Protein AF-A0A534PJX7-F1 (afdb_monomer)

Solvent-accessible surface area (backbone atoms only — not comparable to full-atom values): 7066 Å² total; per-residue (Å²): 109,68,36,48,46,42,49,36,54,38,47,68,78,26,78,88,60,86,45,75,45,78,46,60,64,85,53,100,80,48,88,63,70,76,53,71,83,52,52,68,48,40,76,78,37,53,75,47,69,35,90,78,40,59,64,54,61,58,38,68,75,36,86,82,65,47,91,80,75,78,73,83,60,54,59,47,71,41,66,50,88,87,67,56,94,86,61,80,57,82,39,70,47,59,48,30,63,81,37,38,69,61,50,37,51,50,46,54,64,57,67,71,121

Radius of gyration: 13.84 Å; Cα contacts (8 Å, |Δi|>4): 142; chains: 1; bounding box: 37×28×31 Å

Nearest PDB structures (foldseek):
  1zjr-assembly1_A  TM=3.906E-01  e=2.809E+00  Aquifex aeolicus
  7cyy-assembly1_F-2  TM=2.122E-01  e=2.632E+00  Geobacillus kaustophilus HTA426
  7cx7-assembly1_F-2  TM=2.147E-01  e=3.644E+00  Geobacillus kaustophilus HTA426
  7cyy-assembly1_E  TM=2.171E-01  e=6.133E+00  Geobacillus kaustophilus HTA426

Mean predicted aligned error: 5.14 Å

Sequence (113 aa):
MRGSSALEEALRDAPGARAWVVWEPVLTTDFGPPTASTSSRVTRASQLWDAHRALSDELRKKPWSDPDGEIVWDFVAVFPPGARWGDAPSFHGGPVVRVAEGLRRALQESGRR

Secondary structure (DSSP, 8-state):
-HHHHHHHHHHHS-TT---EEEE---STT--SSPPHHHHTT--SSEEEE-TT-HHHHHHTTSTTT-SS-S---S-EEE--TT--TTPPPSEEESSHHHHHHHHHHHHHHHT--

pLDDT: mean 85.3, std 10.27, range [50.34, 95.19]

Foldseek 3Di:
DVLLLLVQVLCVLQVPDEAEAEDEDPDPPCPDGDDPVSVVNRPRYHYHYDDPCVVVVVLLVDCPQDPPSDDSPCKDFAAAPPDDPPDHGPDIDDVNVVCSVVSSVSSVVRRPD

Structure (mmCIF, N/CA/C/O backbone):
data_AF-A0A534PJX7-F1
#
_entry.id   AF-A0A534PJX7-F1
#
loop_
_atom_site.group_PDB
_atom_site.id
_atom_site.type_symbol
_atom_site.label_atom_id
_atom_site.label_alt_id
_atom_site.label_comp_id
_atom_site.label_asym_id
_atom_site.label_entity_id
_atom_site.label_seq_id
_atom_site.pdbx_PDB_ins_code
_atom_site.Cartn_x
_atom_site.Cartn_y
_atom_site.Cartn_z
_atom_site.occupancy
_atom_site.B_iso_or_equiv
_atom_site.auth_seq_id
_atom_site.auth_comp_id
_atom_site.auth_asym_id
_atom_site.auth_atom_id
_atom_site.pdbx_PDB_model_num
ATOM 1 N N . MET A 1 1 ? 6.111 11.208 -4.877 1.00 70.50 1 MET A N 1
ATOM 2 C CA . MET A 1 1 ? 5.091 10.815 -5.875 1.00 70.50 1 MET A CA 1
ATOM 3 C C . MET A 1 1 ? 3.746 11.426 -5.503 1.00 70.50 1 MET A C 1
ATOM 5 O O . MET A 1 1 ? 3.580 11.822 -4.357 1.00 70.50 1 MET A O 1
ATOM 9 N N . ARG A 1 2 ? 2.799 11.548 -6.443 1.00 81.06 2 ARG A N 1
ATOM 10 C CA . ARG A 1 2 ? 1.449 12.054 -6.122 1.00 81.06 2 ARG A CA 1
ATOM 11 C C . ARG A 1 2 ? 0.596 11.003 -5.394 1.00 81.06 2 ARG A C 1
ATOM 13 O O . ARG A 1 2 ? -0.129 11.374 -4.480 1.00 81.06 2 ARG A O 1
ATOM 20 N N . GLY A 1 3 ? 0.763 9.714 -5.713 1.00 81.88 3 GLY A N 1
ATOM 21 C CA . GLY A 1 3 ? 0.078 8.610 -5.025 1.00 81.88 3 GLY A CA 1
ATOM 22 C C . GLY A 1 3 ? 0.380 8.543 -3.527 1.00 81.88 3 GLY A C 1
ATOM 23 O O . GLY A 1 3 ? -0.540 8.487 -2.719 1.00 81.88 3 GLY A O 1
ATOM 24 N N . SER A 1 4 ? 1.651 8.704 -3.134 1.00 82.69 4 SER A N 1
ATOM 25 C CA . SER A 1 4 ? 2.049 8.769 -1.718 1.00 82.69 4 SER A CA 1
ATOM 26 C C . SER A 1 4 ? 1.365 9.911 -0.956 1.00 82.69 4 SER A C 1
ATOM 28 O O . SER A 1 4 ? 0.940 9.733 0.177 1.00 82.69 4 SER A O 1
ATOM 30 N N . SER A 1 5 ? 1.218 11.084 -1.580 1.00 85.94 5 SER A N 1
ATOM 31 C CA . SER A 1 5 ? 0.528 12.217 -0.951 1.00 85.94 5 SER A CA 1
ATOM 32 C C . SER A 1 5 ? -0.980 11.980 -0.834 1.00 85.94 5 SER A C 1
ATOM 34 O O . SER A 1 5 ? -1.551 12.270 0.212 1.00 85.94 5 SER A O 1
ATOM 36 N N . ALA A 1 6 ? -1.608 11.400 -1.862 1.00 88.50 6 ALA A N 1
ATOM 37 C CA . ALA A 1 6 ? -3.025 11.042 -1.827 1.00 88.50 6 ALA A CA 1
ATOM 38 C C . ALA A 1 6 ? -3.331 9.982 -0.752 1.00 88.50 6 ALA A C 1
ATOM 40 O O . ALA A 1 6 ? -4.330 10.096 -0.043 1.00 88.50 6 ALA A O 1
ATOM 41 N N . LEU A 1 7 ? -2.449 8.989 -0.587 1.00 91.12 7 LEU A N 1
ATOM 42 C CA . LEU A 1 7 ? -2.548 7.998 0.484 1.00 91.12 7 LEU A CA 1
ATOM 43 C C . LEU A 1 7 ? -2.439 8.651 1.868 1.00 91.12 7 LEU A C 1
ATOM 45 O O . LEU A 1 7 ? -3.283 8.406 2.722 1.00 91.12 7 LEU A O 1
ATOM 49 N N . GLU A 1 8 ? -1.432 9.497 2.094 1.00 91.69 8 GLU A N 1
ATOM 50 C CA . GLU A 1 8 ? -1.240 10.179 3.382 1.00 91.69 8 GLU A CA 1
ATOM 51 C C . GLU A 1 8 ? -2.438 11.066 3.752 1.00 91.69 8 GLU A C 1
ATOM 53 O O . GLU A 1 8 ? -2.854 11.090 4.909 1.00 91.69 8 GLU A O 1
ATOM 58 N N . GLU A 1 9 ? -3.029 11.766 2.781 1.00 91.94 9 GLU A N 1
ATOM 59 C CA . GLU A 1 9 ? -4.272 12.510 2.999 1.00 91.94 9 GLU A CA 1
ATOM 60 C C . GLU A 1 9 ? -5.421 11.586 3.409 1.00 91.94 9 GLU A C 1
ATOM 62 O O . GLU A 1 9 ? -6.091 11.865 4.398 1.00 91.94 9 GLU A O 1
ATOM 67 N N . ALA A 1 10 ? -5.618 10.462 2.714 1.00 92.50 10 ALA A N 1
ATOM 68 C CA . ALA A 1 10 ? -6.671 9.512 3.063 1.00 92.50 10 ALA A CA 1
ATOM 69 C C . ALA A 1 10 ? -6.469 8.884 4.457 1.00 92.50 10 ALA A C 1
ATOM 71 O O . ALA A 1 10 ? -7.428 8.709 5.206 1.00 92.50 10 ALA A O 1
ATOM 72 N N . LEU A 1 11 ? -5.222 8.594 4.846 1.00 92.88 11 LEU A N 1
ATOM 73 C CA . LEU A 1 11 ? -4.889 8.064 6.174 1.00 92.88 11 LEU A CA 1
ATOM 74 C C . LEU A 1 11 ? -5.045 9.102 7.291 1.00 92.88 11 LEU A C 1
ATOM 76 O O . LEU A 1 11 ? -5.280 8.731 8.444 1.00 92.88 11 LEU A O 1
ATOM 80 N N . ARG A 1 12 ? -4.916 10.397 6.982 1.00 92.44 12 ARG A N 1
ATOM 81 C CA . ARG A 1 12 ? -5.181 11.478 7.943 1.00 92.44 12 ARG A CA 1
ATOM 82 C C . ARG A 1 12 ? -6.650 11.503 8.357 1.00 92.44 12 ARG A C 1
ATOM 84 O O . ARG A 1 12 ? -6.930 11.691 9.538 1.00 92.44 12 ARG A O 1
ATOM 91 N N . ASP A 1 13 ? -7.543 11.236 7.409 1.00 90.38 13 ASP A N 1
ATOM 92 C CA . ASP A 1 13 ? -8.993 11.197 7.623 1.00 90.38 13 ASP A CA 1
ATOM 93 C C . ASP A 1 13 ? -9.471 9.881 8.274 1.00 90.38 13 ASP A C 1
ATOM 95 O O . ASP A 1 13 ? -10.621 9.777 8.697 1.00 90.38 13 ASP A O 1
ATOM 99 N N . ALA A 1 14 ? -8.590 8.878 8.393 1.00 90.56 14 ALA A N 1
ATOM 100 C CA . ALA A 1 14 ? -8.886 7.558 8.951 1.00 90.56 14 ALA A CA 1
ATOM 101 C C . ALA A 1 14 ? -7.856 7.140 10.023 1.00 90.56 14 ALA A C 1
ATOM 103 O O . ALA A 1 14 ? -7.080 6.203 9.822 1.00 90.56 14 ALA A O 1
ATOM 104 N N . PRO A 1 15 ? -7.828 7.794 11.200 1.00 86.31 15 PRO A N 1
ATOM 105 C CA . PRO A 1 15 ? -6.744 7.628 12.165 1.00 86.31 15 PRO A CA 1
ATOM 106 C C . PRO A 1 15 ? -6.630 6.236 12.802 1.00 86.31 15 PRO A C 1
ATOM 108 O O . PRO A 1 15 ? -5.570 5.920 13.336 1.00 86.31 15 PRO A O 1
ATOM 111 N N . GLY A 1 16 ? -7.685 5.416 12.744 1.00 88.06 16 GLY A N 1
ATOM 112 C CA . GLY A 1 16 ? -7.675 4.023 13.207 1.00 88.06 16 GLY A CA 1
ATOM 113 C C . GLY A 1 16 ? -7.192 3.008 12.164 1.00 88.06 16 GLY A C 1
ATOM 114 O O . GLY A 1 16 ? -7.023 1.834 12.494 1.00 88.06 16 GLY A O 1
ATOM 115 N N . ALA A 1 17 ? -6.972 3.429 10.914 1.00 91.12 17 ALA A N 1
ATOM 116 C CA . ALA A 1 17 ? -6.503 2.540 9.861 1.00 91.12 17 ALA A CA 1
ATOM 117 C C . ALA A 1 17 ? -5.039 2.141 10.091 1.00 91.12 17 ALA A C 1
ATOM 119 O O . ALA A 1 17 ? -4.180 2.978 10.372 1.00 91.12 17 ALA A O 1
ATOM 120 N N . ARG A 1 18 ? -4.746 0.848 9.925 1.00 92.81 18 ARG A N 1
ATOM 121 C CA . ARG A 1 18 ? -3.373 0.343 9.824 1.00 92.81 18 ARG A CA 1
ATOM 122 C C . ARG A 1 18 ? -3.000 0.260 8.354 1.00 92.81 18 ARG A C 1
ATOM 124 O O . ARG A 1 18 ? -3.727 -0.353 7.577 1.00 92.81 18 ARG A O 1
ATOM 131 N N . ALA A 1 19 ? -1.877 0.865 7.992 1.00 93.69 19 ALA A N 1
ATOM 132 C CA . ALA A 1 19 ? -1.417 0.924 6.616 1.00 93.69 19 ALA A CA 1
ATOM 133 C C . ALA A 1 19 ? 0.021 0.429 6.489 1.00 93.69 19 ALA A C 1
ATOM 135 O O . ALA A 1 19 ? 0.876 0.723 7.330 1.00 93.69 19 ALA A O 1
ATOM 136 N N . TRP A 1 20 ? 0.274 -0.272 5.388 1.00 94.38 20 TRP A N 1
ATOM 137 C CA . TRP A 1 20 ? 1.604 -0.648 4.937 1.00 94.38 20 TRP A CA 1
ATOM 138 C C . TRP A 1 20 ? 1.834 -0.049 3.557 1.00 94.38 20 TRP A C 1
ATOM 140 O O . TRP A 1 20 ? 0.966 -0.138 2.691 1.00 94.38 20 TRP A O 1
ATOM 150 N N . VAL A 1 21 ? 3.001 0.553 3.359 1.00 93.94 21 VAL A N 1
ATOM 151 C CA . VAL A 1 21 ? 3.483 0.956 2.038 1.00 93.94 21 VAL A CA 1
ATOM 152 C C . VAL A 1 21 ? 4.657 0.066 1.692 1.00 93.94 21 VAL A C 1
ATOM 154 O O . VAL A 1 21 ? 5.664 0.060 2.400 1.00 93.94 21 VAL A O 1
ATOM 157 N N . VAL A 1 22 ? 4.512 -0.686 0.608 1.00 92.50 22 VAL A N 1
ATOM 158 C CA . VAL A 1 22 ? 5.578 -1.525 0.070 1.00 92.50 22 VAL A CA 1
ATOM 159 C C . VAL A 1 22 ? 6.140 -0.823 -1.152 1.00 92.50 22 VAL A C 1
ATOM 161 O O . VAL A 1 22 ? 5.433 -0.564 -2.122 1.00 92.50 22 VAL A O 1
ATOM 164 N N . TRP A 1 23 ? 7.408 -0.454 -1.055 1.00 91.75 23 TRP A N 1
ATOM 165 C CA . TRP A 1 23 ? 8.159 0.141 -2.142 1.00 91.75 23 TRP A CA 1
ATOM 166 C C . TRP A 1 23 ? 8.854 -0.967 -2.925 1.00 91.75 23 TRP A C 1
ATOM 168 O O . TRP A 1 23 ? 9.484 -1.838 -2.328 1.00 91.75 23 TRP A O 1
ATOM 178 N N . GLU A 1 24 ? 8.765 -0.902 -4.247 1.00 90.62 24 GLU A N 1
ATOM 179 C CA . GLU A 1 24 ? 9.353 -1.873 -5.167 1.00 90.62 24 GLU A CA 1
ATOM 180 C C . GLU A 1 24 ? 10.185 -1.155 -6.238 1.00 90.62 24 GLU A C 1
ATOM 182 O O . GLU A 1 24 ? 9.874 -0.006 -6.577 1.00 90.62 24 GLU A O 1
ATOM 187 N N . PRO A 1 25 ? 11.219 -1.809 -6.797 1.00 89.19 25 PRO A N 1
ATOM 188 C CA . PRO A 1 25 ? 11.959 -1.267 -7.928 1.00 89.19 25 PRO A CA 1
ATOM 189 C C . PRO A 1 25 ? 11.070 -1.231 -9.178 1.00 89.19 25 PRO A C 1
ATOM 191 O O . PRO A 1 25 ? 10.463 -2.237 -9.557 1.00 89.19 25 PRO A O 1
ATOM 194 N N . VAL A 1 26 ? 11.012 -0.073 -9.837 1.00 82.44 26 VAL A N 1
ATOM 195 C CA . VAL A 1 26 ? 10.278 0.131 -11.097 1.00 82.44 26 VAL A CA 1
ATOM 196 C C . VAL A 1 26 ? 11.253 0.251 -12.265 1.00 82.44 26 VAL A C 1
ATOM 198 O O . VAL A 1 26 ? 10.996 -0.274 -13.348 1.00 82.44 26 VAL A O 1
ATOM 201 N N . LEU A 1 27 ? 12.385 0.919 -12.047 1.00 83.19 27 LEU A N 1
ATOM 202 C CA . LEU A 1 27 ? 13.453 1.076 -13.026 1.00 83.19 27 LEU A CA 1
ATOM 203 C C . LEU A 1 27 ? 14.591 0.093 -12.748 1.00 83.19 27 LEU A C 1
ATOM 205 O O . LEU A 1 27 ? 14.871 -0.261 -11.605 1.00 83.19 27 LEU A O 1
ATOM 209 N N . THR A 1 28 ? 15.332 -0.281 -13.793 1.00 79.56 28 THR A N 1
ATOM 210 C CA . THR A 1 28 ? 16.557 -1.096 -13.663 1.00 79.56 28 THR A CA 1
ATOM 211 C C . THR A 1 28 ? 17.652 -0.410 -12.842 1.00 79.56 28 THR A C 1
ATOM 213 O O . THR A 1 28 ? 18.612 -1.058 -12.433 1.00 79.56 28 THR A O 1
ATOM 216 N N . THR A 1 29 ? 17.508 0.893 -12.596 1.00 82.88 29 THR A N 1
ATOM 217 C CA . THR A 1 29 ? 18.396 1.721 -11.775 1.00 82.88 29 THR A CA 1
ATOM 218 C C . THR A 1 29 ? 17.941 1.865 -10.320 1.00 82.88 29 THR A C 1
ATOM 220 O O . THR A 1 29 ? 18.614 2.546 -9.546 1.00 82.88 29 THR A O 1
ATOM 223 N N . ASP A 1 30 ? 16.817 1.260 -9.926 1.00 83.69 30 ASP A N 1
ATOM 224 C CA . ASP A 1 30 ? 16.315 1.317 -8.550 1.00 83.69 30 ASP A CA 1
ATOM 225 C C . ASP A 1 30 ? 17.042 0.281 -7.679 1.00 83.69 30 ASP A C 1
ATOM 227 O O . ASP A 1 30 ? 16.539 -0.800 -7.383 1.00 83.69 30 ASP A O 1
ATOM 231 N N . PHE A 1 31 ? 18.268 0.611 -7.270 1.00 83.19 31 PHE A N 1
ATOM 232 C CA . PHE A 1 31 ? 19.126 -0.290 -6.486 1.00 83.19 31 PHE A CA 1
ATOM 233 C C . PHE A 1 31 ? 18.817 -0.312 -4.982 1.00 83.19 31 PHE A C 1
ATOM 235 O O . PHE A 1 31 ? 19.514 -0.974 -4.214 1.00 83.19 31 PHE A O 1
ATOM 242 N N . GLY A 1 32 ? 17.804 0.424 -4.5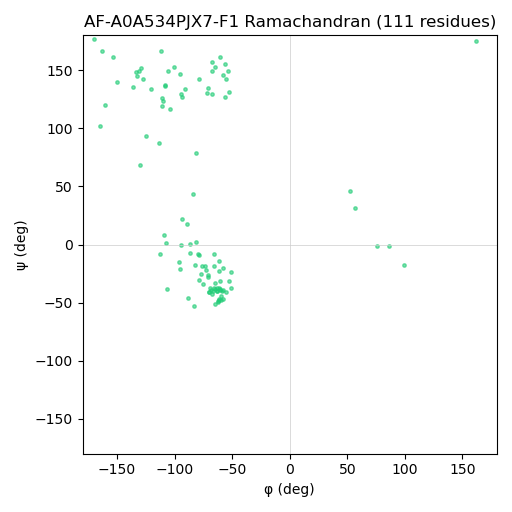32 1.00 83.88 32 GLY A N 1
ATOM 243 C CA . GLY A 1 32 ? 17.487 0.545 -3.118 1.00 83.88 32 GLY A CA 1
ATOM 244 C C . GLY A 1 32 ? 16.151 1.231 -2.857 1.00 83.88 32 GLY A C 1
ATOM 245 O O . GLY A 1 32 ? 15.488 1.676 -3.796 1.00 83.88 32 GLY A O 1
ATOM 246 N N . PRO A 1 33 ? 15.759 1.325 -1.575 1.00 83.38 33 PRO A N 1
ATOM 247 C CA . PRO A 1 33 ? 14.504 1.942 -1.183 1.00 83.38 33 PRO A CA 1
ATOM 248 C C . PRO A 1 33 ? 14.428 3.412 -1.610 1.00 83.38 33 PRO A C 1
ATOM 250 O O . PRO A 1 33 ? 15.460 4.058 -1.828 1.00 83.38 33 PRO A O 1
ATOM 253 N N . PRO A 1 34 ? 13.208 3.977 -1.664 1.00 82.44 34 PRO A N 1
ATOM 254 C CA . PRO A 1 34 ? 13.032 5.388 -1.942 1.00 82.44 34 PRO A CA 1
ATOM 255 C C . PRO A 1 34 ? 13.855 6.252 -0.989 1.00 82.44 34 PRO A C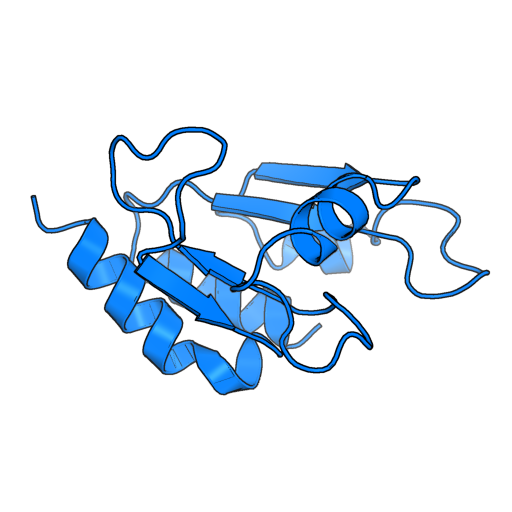 1
ATOM 257 O O . PRO A 1 34 ? 14.062 5.931 0.184 1.00 82.44 34 PRO A O 1
ATOM 260 N N . THR A 1 35 ? 14.276 7.407 -1.498 1.00 80.50 35 THR A N 1
ATOM 261 C CA . THR A 1 35 ? 14.975 8.415 -0.703 1.00 80.50 35 THR A CA 1
ATOM 262 C C . THR A 1 35 ? 14.151 8.837 0.516 1.00 80.50 35 THR A C 1
ATOM 264 O O . THR A 1 35 ? 12.916 8.828 0.494 1.00 80.50 35 THR A O 1
ATOM 267 N N . ALA A 1 36 ? 14.829 9.329 1.559 1.00 75.25 36 ALA A N 1
ATOM 268 C CA . ALA A 1 36 ? 14.176 9.836 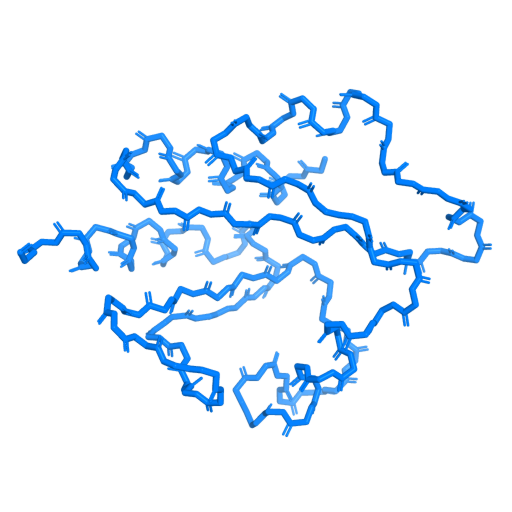2.768 1.00 75.25 36 ALA A CA 1
ATOM 269 C C . ALA A 1 36 ? 13.095 10.902 2.481 1.00 75.25 36 ALA A C 1
ATOM 271 O O . ALA A 1 36 ? 12.088 10.959 3.179 1.00 75.25 36 ALA A O 1
ATOM 272 N N . SER A 1 37 ? 13.258 11.709 1.424 1.00 73.56 37 SER A N 1
ATOM 273 C CA . SER A 1 37 ? 12.282 12.726 0.997 1.00 73.56 37 SER A CA 1
ATOM 274 C C . SER A 1 37 ? 11.019 12.162 0.332 1.00 73.56 37 SER A C 1
ATOM 276 O O . SER A 1 37 ? 10.011 12.865 0.210 1.00 73.56 37 SER A O 1
ATOM 278 N N . THR A 1 38 ? 11.062 10.917 -0.138 1.00 74.81 38 THR A N 1
ATOM 279 C CA . THR A 1 38 ? 9.892 10.197 -0.652 1.00 74.81 38 THR A CA 1
ATOM 280 C C . THR A 1 38 ? 9.186 9.480 0.489 1.00 74.81 38 THR A C 1
ATOM 282 O O . THR A 1 38 ? 7.976 9.637 0.639 1.00 74.81 38 THR A O 1
ATOM 285 N N . SER A 1 39 ? 9.943 8.794 1.345 1.00 75.38 39 SER A N 1
ATOM 286 C CA . SER A 1 39 ? 9.407 8.072 2.500 1.00 75.38 39 SER A CA 1
ATOM 287 C C . SER A 1 39 ? 8.783 9.007 3.541 1.00 75.38 39 SER A C 1
ATOM 289 O O . SER A 1 39 ? 7.756 8.676 4.125 1.00 75.38 39 SER A O 1
ATOM 291 N N . SER A 1 40 ? 9.308 10.225 3.724 1.00 78.56 40 SER A N 1
ATOM 292 C CA . SER A 1 40 ? 8.737 11.215 4.653 1.00 78.56 40 SER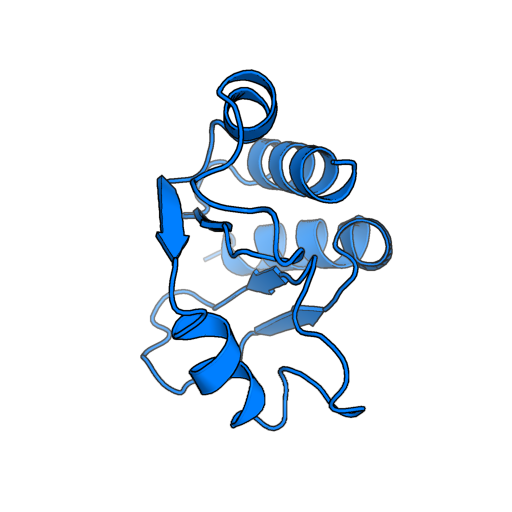 A CA 1
ATOM 293 C C . SER A 1 40 ? 7.343 11.725 4.265 1.00 78.56 40 SER A C 1
ATOM 295 O O . SER A 1 40 ? 6.710 12.428 5.048 1.00 78.56 40 SER A O 1
ATOM 297 N N . ARG A 1 41 ? 6.846 11.384 3.069 1.00 80.31 41 ARG A N 1
ATOM 298 C CA . ARG A 1 41 ? 5.518 11.795 2.590 1.00 80.31 41 ARG A CA 1
ATOM 299 C C . ARG A 1 41 ? 4.389 10.912 3.098 1.00 80.31 41 ARG A C 1
ATOM 301 O O . ARG A 1 41 ? 3.250 11.349 3.004 1.00 80.31 41 ARG A O 1
ATOM 308 N N . VAL A 1 42 ? 4.690 9.706 3.587 1.00 84.81 42 VAL A N 1
ATOM 309 C CA . VAL A 1 42 ? 3.701 8.796 4.179 1.00 84.81 42 VAL A CA 1
ATOM 310 C C . VAL A 1 42 ? 4.164 8.422 5.574 1.00 84.81 42 VAL A C 1
ATOM 312 O O . VAL A 1 42 ? 4.957 7.505 5.766 1.00 84.81 42 VAL A O 1
ATOM 315 N N . THR A 1 43 ? 3.697 9.166 6.565 1.00 87.50 43 THR A N 1
ATOM 316 C CA . THR A 1 43 ? 4.144 8.992 7.954 1.00 87.50 43 THR A CA 1
ATOM 317 C C . THR A 1 43 ? 3.214 8.088 8.750 1.00 87.50 43 THR A C 1
ATOM 319 O O . THR A 1 43 ? 3.629 7.488 9.737 1.00 87.50 43 THR A O 1
ATOM 322 N N . ARG A 1 44 ? 1.965 7.935 8.292 1.00 90.56 44 ARG A N 1
ATOM 323 C CA . ARG A 1 44 ? 0.924 7.139 8.961 1.00 90.56 44 ARG A CA 1
ATOM 324 C C . ARG A 1 44 ? 0.900 5.669 8.530 1.00 90.56 44 ARG A C 1
ATOM 326 O O . ARG A 1 44 ? -0.100 4.987 8.737 1.00 90.56 44 ARG A O 1
ATOM 333 N N . ALA A 1 45 ? 1.979 5.180 7.925 1.00 92.56 45 ALA A N 1
ATOM 334 C CA . ALA A 1 45 ? 2.098 3.803 7.463 1.00 92.56 45 ALA A CA 1
ATOM 335 C C . ALA A 1 45 ? 3.444 3.199 7.867 1.00 92.56 45 ALA A C 1
ATOM 337 O O . ALA A 1 45 ? 4.466 3.886 7.905 1.00 92.56 45 ALA A O 1
ATOM 338 N N . SER A 1 46 ? 3.457 1.891 8.113 1.00 93.38 46 SER A N 1
ATOM 339 C CA . SER A 1 46 ? 4.705 1.130 8.146 1.00 93.38 46 SER A CA 1
ATOM 340 C C . SER A 1 46 ? 5.236 0.988 6.722 1.00 93.38 46 SER A C 1
ATOM 342 O O . SER A 1 46 ? 4.494 0.606 5.820 1.00 93.38 46 SER A O 1
ATOM 344 N N . GLN A 1 47 ? 6.509 1.306 6.508 1.00 92.75 47 GLN A N 1
ATOM 345 C CA . GLN A 1 47 ? 7.115 1.293 5.177 1.00 92.75 47 GLN A CA 1
ATOM 346 C C . GLN A 1 47 ? 8.091 0.129 5.041 1.00 92.75 47 GLN A C 1
ATOM 348 O O . GLN A 1 47 ? 8.879 -0.135 5.948 1.00 92.75 47 GLN A O 1
ATOM 353 N N . LEU A 1 48 ? 8.025 -0.559 3.906 1.00 93.12 48 LEU A N 1
ATOM 354 C CA . LEU A 1 48 ? 8.793 -1.759 3.596 1.00 93.12 48 LEU A CA 1
ATOM 355 C C . LEU A 1 48 ? 9.442 -1.602 2.219 1.00 93.12 48 LEU A C 1
ATOM 357 O O . LEU A 1 48 ? 8.890 -0.942 1.341 1.00 93.12 48 LEU A O 1
ATOM 361 N N . TRP A 1 49 ? 10.606 -2.217 2.037 1.00 92.56 49 TRP A N 1
ATOM 362 C CA . TRP A 1 49 ? 11.268 -2.337 0.741 1.00 92.56 49 TRP A CA 1
ATOM 363 C C . TRP A 1 49 ? 11.211 -3.787 0.283 1.00 92.56 49 TRP A C 1
ATOM 365 O O . TRP A 1 49 ? 11.685 -4.671 0.996 1.00 92.56 49 TRP A O 1
ATOM 375 N N . ASP A 1 50 ? 10.653 -4.014 -0.899 1.00 91.69 50 ASP A N 1
ATOM 376 C CA . ASP A 1 50 ? 10.595 -5.316 -1.547 1.00 91.69 50 ASP A CA 1
ATOM 377 C C . ASP A 1 50 ? 11.452 -5.291 -2.817 1.00 91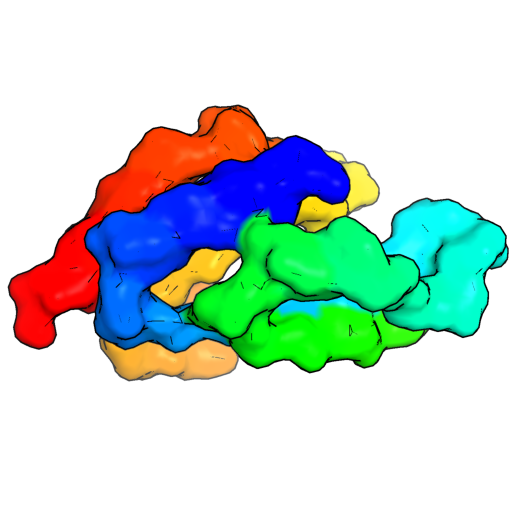.69 50 ASP A C 1
ATOM 379 O O . ASP A 1 50 ? 10.994 -5.003 -3.923 1.00 91.69 50 ASP A O 1
ATOM 383 N N . ALA A 1 51 ? 12.740 -5.592 -2.639 1.00 90.81 51 ALA A N 1
ATOM 384 C CA . ALA A 1 51 ? 13.730 -5.603 -3.715 1.00 90.81 51 ALA A CA 1
ATOM 385 C C . ALA A 1 51 ? 13.422 -6.626 -4.821 1.00 90.81 51 ALA A C 1
ATOM 387 O O . ALA A 1 51 ? 13.927 -6.499 -5.935 1.00 90.81 51 ALA A O 1
ATOM 388 N N . HIS A 1 52 ? 12.639 -7.659 -4.504 1.00 89.69 52 HIS A N 1
ATOM 389 C CA . HIS A 1 52 ? 12.371 -8.782 -5.396 1.00 89.69 52 HIS A CA 1
ATOM 390 C C . HIS A 1 52 ? 10.956 -8.758 -5.971 1.00 89.69 52 HIS A C 1
ATOM 392 O O . HIS A 1 52 ? 10.626 -9.648 -6.749 1.00 89.69 52 HIS A O 1
ATOM 398 N N . ARG A 1 53 ? 10.151 -7.737 -5.638 1.00 89.25 53 ARG A N 1
ATOM 399 C CA . ARG A 1 53 ? 8.766 -7.575 -6.109 1.00 89.25 53 ARG A CA 1
ATOM 400 C C . ARG A 1 53 ? 7.887 -8.785 -5.772 1.00 89.25 53 ARG A C 1
ATOM 402 O O . ARG A 1 53 ? 6.971 -9.125 -6.522 1.00 89.25 53 ARG A O 1
ATOM 409 N N . ALA A 1 54 ? 8.181 -9.445 -4.652 1.00 90.75 54 ALA A N 1
ATOM 410 C CA . ALA A 1 54 ? 7.469 -10.631 -4.198 1.00 90.75 54 ALA A CA 1
ATOM 411 C C . ALA A 1 54 ? 5.984 -10.335 -3.941 1.00 90.75 54 ALA A C 1
ATOM 413 O O . ALA A 1 54 ? 5.130 -11.166 -4.256 1.00 90.75 54 ALA A O 1
ATOM 414 N N . LEU A 1 55 ? 5.658 -9.148 -3.414 1.00 88.31 55 LEU A N 1
ATOM 415 C CA . LEU A 1 55 ? 4.272 -8.730 -3.235 1.00 88.31 55 LEU A CA 1
ATOM 416 C C . LEU A 1 55 ? 3.571 -8.571 -4.583 1.00 88.31 55 LEU A C 1
ATOM 418 O O . LEU A 1 55 ? 2.510 -9.162 -4.771 1.00 88.31 55 LEU A O 1
ATOM 422 N N . SER A 1 56 ? 4.148 -7.822 -5.525 1.00 86.31 56 SER A N 1
ATOM 423 C CA . SER A 1 56 ? 3.593 -7.707 -6.878 1.00 86.31 56 SER A CA 1
ATOM 424 C C . SER A 1 56 ? 3.394 -9.062 -7.557 1.00 86.31 56 SER A C 1
ATOM 426 O O . SER A 1 56 ? 2.362 -9.279 -8.191 1.00 86.31 56 SER A O 1
ATOM 428 N N . ASP A 1 57 ? 4.337 -9.994 -7.416 1.00 87.19 57 ASP A N 1
ATOM 429 C CA . ASP A 1 57 ? 4.224 -11.336 -7.996 1.00 87.19 57 ASP A CA 1
ATOM 430 C C . ASP A 1 57 ? 3.086 -12.158 -7.381 1.00 87.19 57 ASP A C 1
ATOM 432 O O . ASP A 1 57 ? 2.397 -12.887 -8.097 1.00 87.19 57 ASP A O 1
ATOM 436 N N . GLU A 1 58 ? 2.840 -12.031 -6.076 1.00 87.88 58 GLU A N 1
ATOM 437 C CA . GLU A 1 58 ? 1.673 -12.634 -5.427 1.00 87.88 58 GLU A CA 1
ATOM 438 C C . GLU A 1 58 ? 0.367 -11.947 -5.828 1.00 87.88 58 GLU A C 1
ATOM 440 O O . GLU A 1 58 ? -0.637 -12.626 -6.065 1.00 87.88 58 GLU A O 1
ATOM 445 N N . LEU A 1 59 ? 0.374 -10.615 -5.929 1.00 86.19 59 LEU A N 1
ATOM 446 C CA . LEU A 1 59 ? -0.795 -9.841 -6.319 1.00 86.19 59 LEU A CA 1
ATOM 447 C C . LEU A 1 59 ? -1.231 -10.208 -7.730 1.00 86.19 59 LEU A C 1
ATOM 449 O O . LEU A 1 59 ? -2.379 -10.591 -7.864 1.00 86.19 59 LEU A O 1
ATOM 453 N N . ARG A 1 60 ? -0.337 -10.259 -8.728 1.00 84.75 60 ARG A N 1
ATOM 454 C CA . ARG A 1 60 ? -0.654 -10.653 -10.123 1.00 84.75 60 ARG A CA 1
ATOM 455 C C . ARG A 1 60 ? -1.418 -11.971 -10.272 1.00 84.75 60 ARG A C 1
ATOM 457 O O . ARG A 1 60 ? -2.081 -12.189 -11.279 1.00 84.75 60 ARG A O 1
ATOM 464 N N . LYS A 1 61 ? -1.319 -12.874 -9.295 1.00 85.06 61 LYS A N 1
ATOM 465 C CA . LYS A 1 61 ? -2.048 -14.154 -9.280 1.00 85.06 61 LYS A CA 1
ATOM 466 C C . LYS A 1 61 ? -3.506 -13.994 -8.828 1.00 85.06 61 LYS A C 1
ATOM 468 O O . LYS A 1 61 ? -4.262 -14.964 -8.840 1.00 85.06 61 LYS A O 1
ATOM 473 N N . LYS A 1 62 ? -3.902 -12.810 -8.356 1.00 85.88 62 LYS A N 1
ATOM 474 C CA . LYS A 1 62 ? -5.226 -12.511 -7.816 1.00 85.88 62 LYS A CA 1
ATOM 475 C C . LYS A 1 62 ? -6.117 -11.919 -8.911 1.00 85.8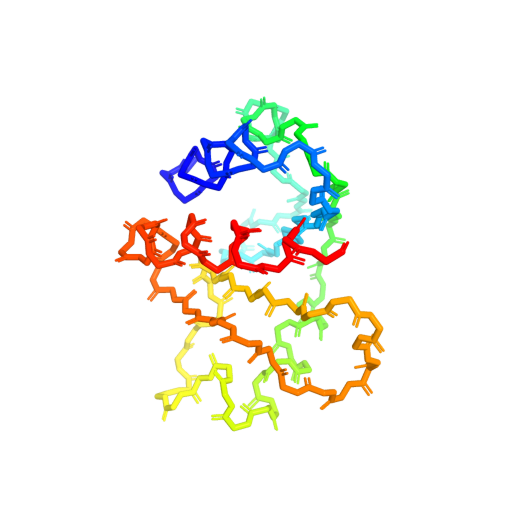8 62 LYS A C 1
ATOM 477 O O . LYS A 1 62 ? -5.749 -10.909 -9.500 1.00 85.88 62 LYS A O 1
ATOM 482 N N . PRO A 1 63 ? -7.342 -12.443 -9.106 1.00 83.75 63 PRO A N 1
ATOM 483 C CA . PRO A 1 63 ? -8.275 -11.913 -10.106 1.00 83.75 63 PRO A CA 1
ATOM 484 C C . PRO A 1 63 ? -8.630 -10.428 -9.933 1.00 83.75 63 PRO A C 1
ATOM 486 O O . PRO A 1 63 ? -9.112 -9.797 -10.865 1.00 83.75 63 PRO A O 1
ATOM 489 N N . TRP A 1 64 ? -8.435 -9.879 -8.730 1.00 84.62 64 TRP A N 1
ATOM 490 C CA . TRP A 1 64 ? -8.775 -8.500 -8.386 1.00 84.62 64 TRP A CA 1
ATOM 491 C C . TRP A 1 64 ? -7.601 -7.518 -8.500 1.00 84.62 64 TRP A C 1
ATOM 493 O O . TRP A 1 64 ? -7.828 -6.313 -8.479 1.00 84.62 64 TRP A O 1
ATOM 503 N N . SER A 1 65 ? -6.346 -7.969 -8.583 1.00 78.06 65 SER A N 1
ATOM 504 C CA . SER A 1 65 ? -5.212 -7.033 -8.560 1.00 78.06 65 SER A CA 1
ATOM 505 C C . SER A 1 65 ? -4.975 -6.350 -9.902 1.00 78.06 65 SER A C 1
ATOM 507 O O . SER A 1 65 ? -4.447 -5.244 -9.923 1.00 78.06 65 SER A O 1
ATOM 509 N N . ASP A 1 66 ? -5.292 -7.038 -11.003 1.00 66.75 66 ASP A N 1
ATOM 510 C CA . ASP A 1 66 ? -4.902 -6.617 -12.344 1.00 66.75 66 ASP A CA 1
ATOM 511 C C . ASP A 1 66 ? -5.702 -7.373 -13.430 1.00 66.75 66 ASP A C 1
ATOM 513 O O . ASP A 1 66 ? -5.411 -8.541 -13.693 1.00 66.75 66 ASP A O 1
ATOM 517 N N . PRO A 1 67 ? -6.731 -6.763 -14.047 1.00 52.84 67 PRO A N 1
ATOM 518 C CA . PRO A 1 67 ? -7.424 -7.368 -15.182 1.00 52.84 67 PRO A CA 1
ATOM 519 C C . PRO A 1 67 ? -6.631 -7.288 -16.502 1.00 52.84 67 PRO A C 1
ATOM 521 O O . PRO A 1 67 ? -6.924 -8.072 -17.402 1.00 52.84 67 PRO A O 1
ATOM 524 N N . ASP A 1 68 ? -5.629 -6.401 -16.611 1.00 53.66 68 ASP A N 1
ATOM 525 C CA . ASP A 1 68 ? -4.911 -6.102 -17.866 1.00 53.66 68 ASP A CA 1
ATOM 526 C C . ASP A 1 68 ? -3.432 -6.558 -17.859 1.00 53.66 68 ASP A C 1
ATOM 528 O O . ASP A 1 68 ? -2.765 -6.549 -18.891 1.00 53.66 68 ASP A O 1
ATOM 532 N N . GLY A 1 69 ? -2.915 -7.010 -16.715 1.00 54.03 69 GLY A N 1
ATOM 533 C CA . GLY A 1 69 ? -1.643 -7.723 -16.556 1.00 54.03 69 GLY A CA 1
ATOM 534 C C . GLY A 1 69 ? -0.374 -6.873 -16.638 1.00 54.03 69 GLY A C 1
ATOM 535 O O . GLY A 1 69 ? 0.725 -7.426 -16.524 1.00 54.03 69 GLY A O 1
ATOM 536 N N . GLU A 1 70 ? -0.475 -5.562 -16.866 1.00 54.19 70 GLU A N 1
ATOM 537 C CA . GLU A 1 70 ? 0.710 -4.788 -17.212 1.00 54.19 70 GLU A CA 1
ATOM 538 C C . GLU A 1 70 ? 1.519 -4.348 -15.991 1.00 54.19 70 GLU A C 1
ATOM 540 O O . GLU A 1 70 ? 2.719 -4.627 -15.960 1.00 54.19 70 GLU A O 1
ATOM 545 N N . ILE A 1 71 ? 0.970 -3.687 -14.964 1.00 53.84 71 ILE A N 1
ATOM 546 C CA . ILE A 1 71 ? 1.826 -3.175 -13.877 1.00 53.84 71 ILE A CA 1
ATOM 547 C C . ILE A 1 71 ? 1.028 -2.890 -12.577 1.00 53.84 71 ILE A C 1
ATOM 549 O O . ILE A 1 71 ? 0.195 -1.988 -12.543 1.00 53.84 71 ILE A O 1
ATOM 553 N N . VAL A 1 72 ? 1.368 -3.557 -11.459 1.00 63.44 72 VAL A N 1
ATOM 554 C CA . VAL A 1 72 ? 0.856 -3.276 -10.086 1.00 63.44 72 VAL A CA 1
ATOM 555 C C . VAL A 1 72 ? 1.654 -2.142 -9.409 1.00 63.44 72 VAL A C 1
ATOM 557 O O . VAL A 1 72 ? 2.074 -2.219 -8.260 1.00 63.44 72 VAL A O 1
ATOM 560 N N . TRP A 1 73 ? 1.941 -1.076 -10.148 1.00 74.62 73 TRP A N 1
ATOM 561 C CA . TRP A 1 73 ? 2.587 0.130 -9.617 1.00 74.62 73 TRP A CA 1
ATOM 562 C C . TRP A 1 73 ? 1.528 1.168 -9.248 1.00 74.62 73 TRP A C 1
ATOM 564 O O . TRP A 1 73 ? 0.489 1.265 -9.895 1.00 74.62 73 TRP A O 1
ATOM 574 N N . ASP A 1 74 ? 1.795 1.956 -8.204 1.00 84.88 74 ASP A N 1
ATOM 575 C CA . ASP A 1 74 ? 0.855 2.961 -7.679 1.00 84.88 74 ASP A CA 1
ATOM 576 C C . ASP A 1 74 ? -0.543 2.376 -7.377 1.00 84.88 74 ASP A C 1
ATOM 578 O O . ASP A 1 74 ? -1.575 2.935 -7.741 1.00 84.88 74 ASP A O 1
ATOM 582 N N . PHE A 1 75 ? -0.574 1.223 -6.710 1.00 89.38 75 PHE A N 1
ATOM 583 C CA . PHE A 1 75 ? -1.782 0.473 -6.370 1.00 89.38 75 PHE A CA 1
ATOM 584 C C . PHE A 1 75 ? -2.125 0.593 -4.879 1.00 89.38 75 PHE A C 1
ATOM 586 O O . PHE A 1 75 ? -1.242 0.709 -4.028 1.00 89.38 75 PHE A O 1
ATOM 593 N N . VAL A 1 76 ? -3.415 0.528 -4.546 1.00 92.81 76 VAL A N 1
ATOM 594 C CA . VAL A 1 76 ? -3.906 0.427 -3.169 1.00 92.81 76 VAL A CA 1
ATOM 595 C C . VAL A 1 76 ? -4.957 -0.673 -3.055 1.00 92.81 76 VAL A C 1
ATOM 597 O O . VAL A 1 76 ? -5.765 -0.866 -3.960 1.00 92.81 76 VAL A O 1
ATOM 600 N N . ALA A 1 77 ? -4.972 -1.358 -1.915 1.00 93.81 77 ALA A N 1
ATOM 601 C CA . ALA A 1 77 ? -6.023 -2.285 -1.521 1.00 93.81 77 ALA A CA 1
ATOM 602 C C . ALA A 1 77 ? -6.387 -2.058 -0.048 1.00 93.81 77 ALA A C 1
ATOM 604 O O . ALA A 1 77 ? -5.511 -1.897 0.802 1.00 93.81 77 ALA A O 1
ATOM 605 N N . VAL A 1 78 ? -7.684 -2.037 0.246 1.00 95.19 78 VAL A N 1
ATOM 606 C CA . VAL A 1 78 ? -8.253 -1.915 1.590 1.00 95.19 78 VAL A CA 1
ATOM 607 C C . VAL A 1 78 ? -8.897 -3.243 1.943 1.00 95.19 78 VAL A C 1
ATOM 609 O O . VAL A 1 78 ? -9.746 -3.753 1.213 1.00 95.19 78 VAL A O 1
ATOM 612 N N . PHE A 1 79 ? -8.491 -3.794 3.079 1.00 93.56 79 PHE A N 1
ATOM 613 C CA . PHE A 1 79 ? -9.020 -5.044 3.600 1.00 93.56 79 PHE A CA 1
ATOM 614 C C . PHE A 1 79 ? -9.889 -4.763 4.828 1.00 93.56 79 PHE A C 1
ATOM 616 O O . PHE A 1 79 ? -9.492 -3.951 5.673 1.00 93.56 79 PHE A O 1
ATOM 623 N N . PRO A 1 80 ? -11.058 -5.414 4.957 1.00 92.00 80 PRO A N 1
ATOM 624 C CA . PRO A 1 80 ? -11.906 -5.238 6.126 1.00 92.00 80 PRO A CA 1
ATOM 625 C C . PRO A 1 80 ? -11.240 -5.819 7.387 1.00 92.00 80 PRO A C 1
ATOM 627 O O . PRO A 1 80 ? -10.405 -6.728 7.292 1.00 92.00 80 PRO A O 1
ATOM 630 N N . PRO A 1 81 ? -11.622 -5.354 8.591 1.00 89.81 81 PRO A N 1
ATOM 631 C CA . PRO A 1 81 ? -11.160 -5.955 9.837 1.00 89.81 81 PRO A CA 1
ATOM 632 C C . PRO A 1 81 ? -11.404 -7.470 9.866 1.00 89.81 81 PRO A C 1
ATOM 634 O O . PRO A 1 81 ? -12.502 -7.939 9.573 1.00 89.81 81 PRO A O 1
ATOM 637 N N . GLY A 1 82 ? -10.375 -8.234 10.235 1.00 90.69 82 GLY A N 1
ATOM 638 C CA . GLY A 1 82 ? -10.440 -9.698 10.300 1.00 90.69 82 GLY A CA 1
ATOM 639 C C . GLY A 1 82 ? -10.136 -10.429 8.989 1.00 90.69 82 GLY A C 1
ATOM 640 O O . GLY A 1 82 ? -10.101 -11.660 9.009 1.00 90.69 82 GLY A O 1
ATOM 641 N N . ALA A 1 83 ? -9.871 -9.707 7.892 1.00 91.62 83 ALA A N 1
ATOM 642 C CA . ALA A 1 83 ? -9.385 -10.303 6.651 1.00 91.62 83 ALA A CA 1
ATOM 643 C C . ALA A 1 83 ? -8.106 -11.125 6.880 1.00 91.62 83 ALA A C 1
ATOM 645 O O . ALA A 1 83 ? -7.229 -10.758 7.671 1.00 91.62 83 ALA A O 1
ATOM 646 N N . ARG A 1 84 ? -8.007 -12.249 6.174 1.00 91.38 84 ARG A N 1
ATOM 647 C CA . ARG A 1 84 ? -6.881 -13.183 6.208 1.00 91.38 84 ARG A CA 1
ATOM 648 C C . ARG A 1 84 ? -6.137 -13.172 4.880 1.00 91.38 84 ARG A C 1
ATOM 650 O O . ARG A 1 84 ? -6.614 -12.670 3.865 1.00 91.38 84 ARG A O 1
ATOM 657 N N . TRP A 1 85 ? -4.942 -13.758 4.885 1.00 85.00 85 TRP A N 1
ATOM 658 C CA . TRP A 1 85 ? -4.182 -13.954 3.657 1.00 85.00 85 TRP A CA 1
ATOM 659 C C . TRP A 1 85 ? -5.005 -14.735 2.626 1.00 85.00 85 TRP A C 1
ATOM 661 O O . TRP A 1 85 ? -5.489 -15.828 2.913 1.00 85.00 85 TRP A O 1
ATOM 671 N N . GLY A 1 86 ? -5.127 -14.177 1.422 1.00 84.12 86 GLY A N 1
ATOM 672 C CA . GLY A 1 86 ? -5.887 -14.767 0.323 1.00 84.12 86 GLY A CA 1
ATOM 673 C C . GLY A 1 86 ? -7.287 -14.187 0.126 1.00 84.12 86 GLY A C 1
ATOM 674 O O . GLY A 1 86 ? -7.810 -14.337 -0.979 1.00 84.12 86 GLY A O 1
ATOM 675 N N . ASP A 1 87 ? -7.844 -13.487 1.118 1.00 90.88 87 ASP A N 1
ATOM 676 C CA . ASP A 1 87 ? -9.128 -12.799 0.973 1.00 90.88 87 ASP A CA 1
ATOM 677 C C . ASP A 1 87 ? -9.037 -11.672 -0.067 1.00 90.88 87 ASP A C 1
ATOM 679 O O . ASP A 1 87 ? -7.973 -11.094 -0.308 1.00 90.88 87 ASP A O 1
ATOM 683 N N . ALA A 1 88 ? -10.168 -11.357 -0.698 1.00 91.12 88 ALA A N 1
ATOM 684 C CA . ALA A 1 88 ? -10.264 -10.212 -1.593 1.00 91.12 88 ALA A CA 1
ATOM 685 C C . ALA A 1 88 ? -10.419 -8.907 -0.788 1.00 91.12 88 ALA A C 1
ATOM 687 O O . ALA A 1 88 ? -11.113 -8.894 0.235 1.00 91.12 88 ALA A O 1
ATOM 688 N N . PRO A 1 89 ? -9.805 -7.800 -1.236 1.00 93.50 89 PRO A N 1
ATOM 689 C CA . PRO A 1 89 ? -10.006 -6.502 -0.614 1.00 93.50 89 PRO A CA 1
ATOM 690 C C . PRO A 1 89 ? -11.437 -6.003 -0.841 1.00 93.50 89 PRO A C 1
ATOM 692 O O . PRO A 1 89 ? -12.048 -6.270 -1.875 1.00 93.50 89 PRO A O 1
ATOM 695 N N . SER A 1 90 ? -11.963 -5.233 0.111 1.00 94.00 90 SER A N 1
ATOM 696 C CA . SER A 1 90 ? -13.260 -4.557 -0.036 1.00 94.00 90 SER A CA 1
ATOM 697 C C . SER A 1 90 ? -13.191 -3.376 -1.004 1.00 94.00 90 SER A C 1
ATOM 699 O O . SER A 1 90 ? -14.208 -2.958 -1.549 1.00 94.00 90 SER A O 1
ATOM 701 N N . PHE A 1 91 ? -11.992 -2.837 -1.221 1.00 93.62 91 PHE A N 1
ATOM 702 C CA . PHE A 1 91 ? -11.718 -1.798 -2.202 1.00 93.62 91 PHE A CA 1
ATOM 703 C C . PHE A 1 91 ? -10.292 -1.938 -2.717 1.00 93.62 91 P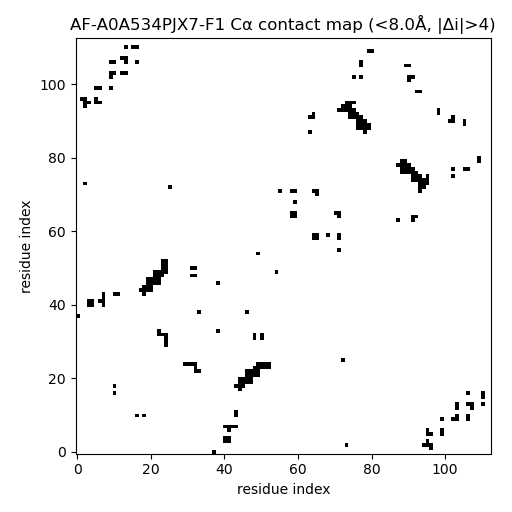HE A C 1
ATOM 705 O O . PHE A 1 91 ? -9.373 -2.173 -1.936 1.00 93.62 91 PHE A O 1
ATOM 712 N N . HIS A 1 92 ? -10.082 -1.748 -4.012 1.00 92.75 92 HIS A N 1
ATOM 713 C CA . HIS A 1 92 ? -8.752 -1.743 -4.599 1.00 92.75 92 HIS A CA 1
ATOM 714 C C . HIS A 1 92 ? -8.714 -0.893 -5.866 1.00 92.75 92 HIS A C 1
ATOM 716 O O . HIS A 1 92 ? -9.748 -0.613 -6.473 1.00 92.75 92 HIS A O 1
ATOM 722 N N . GLY A 1 93 ? -7.515 -0.492 -6.276 1.00 89.62 93 GLY A N 1
ATOM 723 C CA . GLY A 1 93 ? -7.313 0.161 -7.559 1.00 89.62 93 GLY A CA 1
ATOM 724 C C . GLY A 1 93 ? -6.002 0.924 -7.654 1.00 89.62 93 GLY A C 1
ATOM 725 O O . GLY A 1 93 ? -5.251 1.060 -6.690 1.00 89.62 93 GLY A O 1
ATOM 726 N N . GLY A 1 94 ? -5.749 1.448 -8.844 1.00 88.25 94 GLY A N 1
ATOM 727 C CA . GLY A 1 94 ? -4.593 2.274 -9.149 1.00 88.25 94 GLY A CA 1
ATOM 728 C C . GLY A 1 94 ? -4.805 3.041 -10.461 1.00 88.25 94 GLY A C 1
ATOM 729 O O . GLY A 1 94 ? -5.736 2.733 -11.210 1.00 88.25 94 GLY A O 1
ATOM 730 N N . PRO A 1 95 ? -3.982 4.055 -10.771 1.00 88.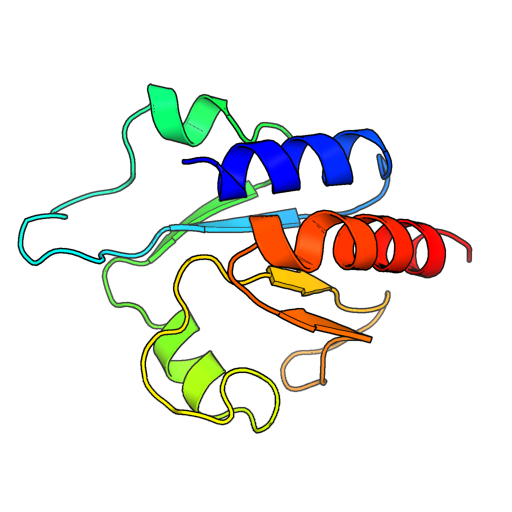81 95 PRO A N 1
ATOM 731 C CA . PRO A 1 95 ? -3.040 4.734 -9.881 1.00 88.81 95 PRO A CA 1
ATOM 732 C C . PRO A 1 95 ? -3.745 5.344 -8.652 1.00 88.81 95 PRO A C 1
ATOM 734 O O . PRO A 1 95 ? -4.875 5.821 -8.792 1.00 88.81 95 PRO A O 1
ATOM 737 N N . VAL A 1 96 ? -3.119 5.378 -7.466 1.00 89.44 96 VAL A N 1
ATOM 738 C CA . VAL A 1 96 ? -3.757 5.820 -6.198 1.00 89.44 96 VAL A CA 1
ATOM 739 C C . VAL A 1 96 ? -4.451 7.178 -6.335 1.00 89.44 96 VAL A C 1
ATOM 741 O O . VAL A 1 96 ? -5.550 7.380 -5.825 1.00 89.44 96 VAL A O 1
ATOM 744 N N . VAL A 1 97 ? -3.862 8.104 -7.095 1.00 87.94 97 VAL A N 1
ATOM 745 C CA . VAL A 1 97 ? -4.453 9.428 -7.353 1.00 87.94 97 VAL A CA 1
ATOM 746 C C . VAL A 1 97 ? -5.807 9.378 -8.065 1.00 87.94 97 VAL A C 1
ATOM 748 O O . VAL A 1 97 ? -6.640 10.248 -7.831 1.00 87.94 97 VAL A O 1
ATOM 751 N N . ARG A 1 98 ?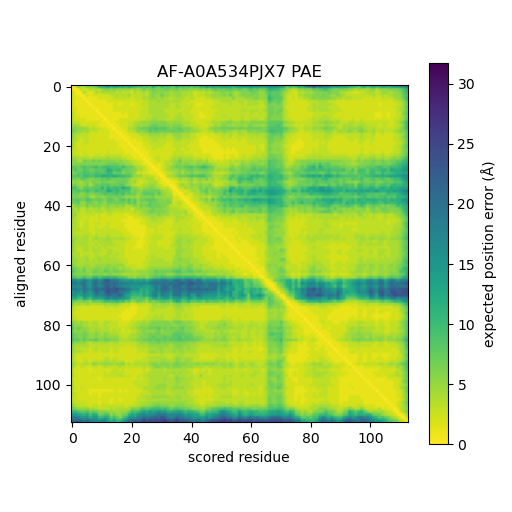 -6.042 8.380 -8.928 1.00 89.62 98 ARG A N 1
ATOM 752 C CA . ARG A 1 98 ? -7.313 8.216 -9.651 1.00 89.62 98 ARG A CA 1
ATOM 753 C C . ARG A 1 98 ? -8.401 7.633 -8.761 1.00 89.62 98 ARG A C 1
ATOM 755 O O . ARG A 1 98 ? -9.577 7.873 -9.004 1.00 89.62 98 ARG A O 1
ATOM 762 N N . VAL A 1 99 ? -8.000 6.891 -7.733 1.00 91.19 99 VAL A N 1
ATOM 763 C CA . VAL A 1 99 ? -8.910 6.166 -6.843 1.00 91.19 99 VAL A CA 1
ATOM 764 C C . VAL A 1 99 ? -8.986 6.781 -5.440 1.00 91.19 99 VAL A C 1
ATOM 766 O O . VAL A 1 99 ? -9.621 6.215 -4.557 1.00 91.19 99 VAL A O 1
ATOM 769 N N . ALA A 1 100 ? -8.384 7.958 -5.226 1.00 92.94 100 ALA A N 1
ATOM 770 C CA . ALA A 1 100 ? -8.235 8.593 -3.914 1.00 92.94 100 ALA A CA 1
ATOM 771 C C . ALA A 1 100 ? -9.570 8.841 -3.190 1.00 92.94 100 ALA A C 1
ATOM 773 O O . ALA A 1 100 ? -9.667 8.635 -1.983 1.00 92.94 100 ALA A O 1
ATOM 774 N N . GLU A 1 101 ? -10.615 9.243 -3.916 1.00 93.75 101 GLU A N 1
ATOM 775 C CA . GLU A 1 101 ? -11.950 9.432 -3.335 1.00 93.75 101 GLU A CA 1
ATOM 776 C C . GLU A 1 101 ? -12.573 8.100 -2.890 1.00 93.75 101 GLU A C 1
ATOM 778 O O . GLU A 1 101 ? -13.113 7.999 -1.789 1.00 93.75 101 GLU A O 1
ATOM 783 N N . GLY A 1 102 ? -12.440 7.050 -3.707 1.00 94.50 102 GLY A N 1
ATOM 784 C CA . GLY A 1 102 ? -12.886 5.703 -3.344 1.00 94.50 102 GLY A CA 1
ATOM 785 C C . GLY A 1 102 ? -12.122 5.149 -2.140 1.00 94.50 102 GLY A C 1
ATOM 786 O O . GLY A 1 102 ? -12.731 4.588 -1.233 1.00 94.50 102 GLY A O 1
ATOM 787 N N . LEU A 1 103 ? -10.810 5.399 -2.077 1.00 94.75 103 LEU A N 1
ATOM 788 C CA . LEU A 1 103 ? -9.959 5.022 -0.951 1.00 94.75 103 LEU A CA 1
ATOM 789 C C . LEU A 1 103 ? -10.438 5.669 0.354 1.00 94.75 103 LEU A C 1
ATOM 791 O O . LEU A 1 103 ? -10.590 4.974 1.357 1.00 94.75 103 LEU A O 1
ATOM 795 N N . ARG A 1 104 ? -10.717 6.980 0.346 1.00 94.38 104 ARG A N 1
ATOM 796 C CA . ARG A 1 104 ? -11.236 7.688 1.529 1.00 94.38 104 ARG A CA 1
ATOM 797 C C . ARG A 1 104 ? -12.545 7.077 2.022 1.00 94.38 104 ARG A C 1
ATOM 799 O O . ARG A 1 104 ? -12.673 6.801 3.213 1.00 94.38 104 ARG A O 1
ATOM 806 N N . ARG A 1 105 ? -13.488 6.807 1.113 1.00 94.00 105 ARG A N 1
ATOM 807 C CA . ARG A 1 105 ? -14.772 6.171 1.457 1.00 94.00 105 ARG A CA 1
ATOM 808 C C . ARG A 1 105 ? -14.578 4.776 2.042 1.00 94.00 105 ARG A C 1
ATOM 810 O O . ARG A 1 105 ? -15.104 4.492 3.114 1.00 94.00 105 ARG A O 1
ATOM 817 N N . ALA A 1 106 ? -13.755 3.948 1.404 1.00 94.19 106 ALA A N 1
ATOM 818 C CA . ALA A 1 106 ? -13.484 2.590 1.866 1.00 94.19 106 ALA A CA 1
ATOM 819 C C . ALA A 1 106 ? -12.858 2.557 3.273 1.00 94.19 106 ALA A C 1
ATOM 821 O O . ALA A 1 106 ? -13.208 1.704 4.093 1.00 94.19 106 ALA A O 1
ATOM 822 N N . LEU A 1 107 ? -11.962 3.502 3.584 1.00 92.75 107 LEU A N 1
ATOM 823 C CA . LEU A 1 107 ? -11.362 3.631 4.916 1.00 92.75 107 LEU A CA 1
ATOM 824 C C . LEU A 1 107 ? -12.383 4.074 5.977 1.00 92.75 107 LEU A C 1
ATOM 826 O O . LEU A 1 107 ? -12.373 3.546 7.090 1.00 92.75 107 LEU A O 1
ATOM 830 N N . GLN A 1 108 ? -13.291 4.994 5.638 1.00 88.69 108 GLN A N 1
ATOM 831 C CA . GLN A 1 108 ? -14.363 5.438 6.538 1.00 88.69 108 GLN A CA 1
ATOM 832 C C . GLN A 1 108 ? -15.380 4.326 6.829 1.00 88.69 108 GLN A C 1
ATOM 834 O O . GLN A 1 108 ? -15.822 4.173 7.967 1.00 88.69 108 GLN A O 1
ATOM 839 N N . GLU A 1 109 ? -15.741 3.529 5.823 1.00 86.75 109 GLU A N 1
ATOM 840 C CA . GLU A 1 109 ? -16.668 2.401 5.971 1.00 86.75 109 GLU A CA 1
ATOM 841 C C . GLU A 1 109 ? -16.059 1.256 6.788 1.00 86.75 109 GLU A C 1
ATOM 843 O O . GLU A 1 109 ? -16.741 0.645 7.614 1.00 86.75 109 GLU A O 1
ATOM 848 N N . SER A 1 110 ? -14.759 1.002 6.615 1.00 77.56 110 SER A N 1
ATOM 849 C CA . SER A 1 110 ? -14.041 -0.056 7.337 1.00 77.56 110 SER A CA 1
ATOM 850 C C . SER A 1 110 ? -13.831 0.262 8.823 1.00 77.56 110 SER A C 1
ATOM 852 O O . SER A 1 110 ? -13.754 -0.659 9.633 1.00 77.56 110 SER A O 1
ATOM 854 N N . GLY A 1 111 ? -13.755 1.546 9.198 1.00 68.25 111 GLY A N 1
ATOM 855 C CA . GLY A 1 111 ? -13.560 1.996 10.584 1.00 68.25 111 GLY A CA 1
ATOM 856 C C . GLY A 1 111 ? -14.841 2.154 11.413 1.00 68.25 111 GLY A C 1
ATOM 857 O O . GLY A 1 111 ? -14.769 2.569 12.565 1.00 68.25 111 GLY A O 1
ATOM 858 N N . ARG A 1 112 ? -16.017 1.872 10.841 1.00 59.25 112 ARG A N 1
ATOM 859 C CA . ARG A 1 112 ? -17.330 2.213 11.415 1.00 59.25 112 ARG A CA 1
ATOM 860 C C . ARG A 1 112 ? -17.981 1.106 12.266 1.00 59.25 112 ARG A C 1
ATOM 862 O O . ARG A 1 112 ? -19.204 1.109 12.402 1.00 59.25 112 ARG A O 1
ATOM 869 N N . ARG A 1 113 ? -17.207 0.156 12.802 1.00 50.34 113 ARG A N 1
ATOM 870 C CA . ARG A 1 113 ? -17.714 -0.991 13.582 1.00 50.34 113 ARG A CA 1
ATOM 871 C C . ARG A 1 113 ? -17.126 -1.057 14.981 1.00 50.34 113 ARG A C 1
ATOM 873 O O . ARG A 1 113 ? -15.910 -0.807 15.106 1.00 50.34 113 ARG A O 1
#